Protein AF-A0A5P0JFT8-F1 (afdb_monomer_lite)

Foldseek 3Di:
DVVLVVVLVVVLVVLLVVLLVVLLVVCVVPPLLVLQLVLLVQLLVLLVQLVVCVVVVPSVSVSVSVSSNRRRSVSSNVSSVLVLQLLVDDPVCSVVRSVVVVVVCCCVPVVCLVVVLVVQCVVVVNDCVSNSVVSSVVSVVSSVVSVVDDRPPDD

pLDDT: mean 77.82, std 7.63, range [35.03, 86.5]

Sequence (155 aa):
PRELFLNIGLLVGGLSCLTIPCFAWLADRFGRRRVYITGTLIGTLSAFPFFMALEAQSIFWIVFFSIMLANIAHDMVVCVQQPMFTEMFGASYRYSGAGVGYQVASVVGGGFTPFIAAALITYFAGNWHSVAIYLLAGCLISAMTALLMKDSQRA

InterPro domains:
  IPR011701 Major facilitator superfamily [PF07690] (15-150)
  IPR020846 Major facilitator superfamily domain [PS50850] (1-154)
  IPR036259 MFS transporter superfamily [G3DSA:1.20.1250.20] (6-155)
  IPR036259 MFS transporter superfamily [SSF103473] (6-151)

Structure (mmCIF, N/CA/C/O backbone):
data_AF-A0A5P0JFT8-F1
#
_entry.id   AF-A0A5P0JFT8-F1
#
loop_
_atom_site.group_PDB
_atom_site.id
_atom_site.type_symbol
_atom_site.label_atom_id
_atom_site.label_alt_id
_atom_site.label_comp_id
_atom_site.label_asym_id
_atom_site.label_entity_id
_atom_site.label_seq_id
_atom_site.pdbx_PDB_ins_code
_atom_site.Cartn_x
_atom_site.Cartn_y
_atom_site.Cartn_z
_atom_site.occupancy
_atom_site.B_iso_or_equiv
_atom_site.auth_seq_id
_atom_site.auth_comp_id
_atom_site.auth_asym_id
_atom_site.auth_atom_id
_atom_site.pdbx_PDB_model_num
ATOM 1 N N . PRO A 1 1 ? 17.408 11.349 -15.619 1.00 59.16 1 PRO A N 1
ATOM 2 C CA . PRO A 1 1 ? 16.490 10.347 -15.022 1.00 59.16 1 PRO A CA 1
ATOM 3 C C . PRO A 1 1 ? 16.042 10.682 -13.587 1.00 59.16 1 PRO A C 1
ATOM 5 O O . PRO A 1 1 ? 14.843 10.699 -13.359 1.00 59.16 1 PRO A O 1
ATOM 8 N N . ARG A 1 2 ? 16.950 10.993 -12.643 1.00 59.41 2 ARG A N 1
ATOM 9 C CA . ARG A 1 2 ? 16.594 11.270 -11.230 1.00 59.41 2 ARG A CA 1
ATOM 10 C C . ARG A 1 2 ? 15.668 12.482 -11.043 1.00 59.41 2 ARG A C 1
ATOM 12 O O . ARG A 1 2 ? 14.645 12.340 -10.392 1.00 59.41 2 ARG A O 1
ATOM 19 N N . GLU A 1 3 ? 15.968 13.604 -11.697 1.00 70.56 3 GLU A N 1
ATOM 20 C CA . GLU A 1 3 ? 15.110 14.808 -11.736 1.00 70.56 3 GLU A CA 1
ATOM 21 C C . GLU A 1 3 ? 13.687 14.508 -12.238 1.00 70.56 3 GLU A C 1
ATOM 23 O O . GLU A 1 3 ? 12.705 15.021 -11.715 1.00 70.56 3 GLU A O 1
ATOM 28 N N . LEU A 1 4 ? 13.561 13.620 -13.231 1.00 71.44 4 LEU A N 1
ATOM 29 C CA . LEU A 1 4 ? 12.275 13.249 -13.826 1.00 71.44 4 LEU A CA 1
ATOM 30 C C . LEU A 1 4 ? 11.422 12.462 -12.817 1.00 71.44 4 LEU A C 1
ATOM 32 O O . LEU A 1 4 ? 10.267 12.809 -12.592 1.00 71.44 4 LEU A O 1
ATOM 36 N N . PHE A 1 5 ? 12.007 11.466 -12.143 1.00 70.06 5 PHE A N 1
ATOM 37 C CA . PHE A 1 5 ? 11.326 10.733 -11.069 1.00 70.06 5 PHE A CA 1
ATOM 38 C C . PHE A 1 5 ? 10.959 11.636 -9.887 1.00 70.06 5 PHE A C 1
ATOM 40 O O . PHE A 1 5 ? 9.876 11.486 -9.325 1.00 70.06 5 PHE A O 1
ATOM 47 N N . LEU A 1 6 ? 11.822 12.595 -9.540 1.00 75.62 6 LEU A N 1
ATOM 48 C CA . LEU A 1 6 ? 11.560 13.546 -8.461 1.00 75.62 6 LEU A CA 1
ATOM 49 C C . LEU A 1 6 ? 10.373 14.461 -8.795 1.00 75.62 6 LEU A C 1
ATOM 51 O O . LEU A 1 6 ? 9.467 14.618 -7.981 1.00 75.62 6 LEU A O 1
ATOM 55 N N . ASN A 1 7 ? 10.338 14.998 -10.017 1.00 78.81 7 ASN A N 1
ATOM 56 C CA . ASN A 1 7 ? 9.253 15.855 -10.493 1.00 78.81 7 ASN A CA 1
ATOM 57 C C . ASN A 1 7 ? 7.925 15.098 -10.592 1.00 78.81 7 ASN A C 1
ATOM 59 O O . ASN A 1 7 ? 6.888 15.645 -10.224 1.00 78.81 7 ASN A O 1
ATOM 63 N N . ILE A 1 8 ? 7.947 13.830 -11.027 1.00 73.06 8 ILE A N 1
ATOM 64 C CA . ILE A 1 8 ? 6.758 12.966 -10.991 1.00 73.06 8 ILE A CA 1
ATOM 65 C C . ILE A 1 8 ? 6.276 12.808 -9.547 1.00 73.06 8 ILE A C 1
ATOM 67 O O . ILE A 1 8 ? 5.094 13.002 -9.284 1.00 73.06 8 ILE A O 1
ATOM 71 N N . GLY A 1 9 ? 7.177 12.506 -8.609 1.00 73.94 9 GLY A N 1
ATOM 72 C CA . GLY A 1 9 ? 6.835 12.358 -7.194 1.00 73.94 9 GLY A CA 1
ATOM 73 C C . GLY A 1 9 ? 6.241 13.629 -6.582 1.00 73.94 9 GLY A C 1
ATOM 74 O O . GLY A 1 9 ? 5.259 13.549 -5.851 1.00 73.94 9 GLY A O 1
ATOM 75 N N . LEU A 1 10 ? 6.781 14.803 -6.921 1.00 80.88 10 LEU A N 1
ATOM 76 C CA . LEU A 1 10 ? 6.264 16.096 -6.461 1.00 80.88 10 LEU A CA 1
ATOM 77 C C . LEU A 1 10 ? 4.872 16.403 -7.025 1.00 80.88 10 LEU A C 1
ATOM 79 O O . LEU A 1 10 ? 3.999 16.840 -6.279 1.00 80.88 10 LEU A O 1
ATOM 83 N N . LEU A 1 11 ? 4.645 16.146 -8.317 1.00 79.12 11 LEU A N 1
ATOM 84 C CA . LEU A 1 11 ? 3.329 16.317 -8.941 1.00 79.12 11 LEU A CA 1
ATOM 85 C C . LEU A 1 11 ? 2.294 15.358 -8.350 1.00 79.12 11 LEU A C 1
ATOM 87 O O . LEU A 1 11 ? 1.170 15.766 -8.070 1.00 79.12 11 LEU A O 1
ATOM 91 N N . VAL A 1 12 ? 2.691 14.104 -8.129 1.00 76.81 12 VAL A N 1
ATOM 92 C CA . VAL A 1 12 ? 1.877 13.088 -7.457 1.00 76.81 12 VAL A CA 1
ATOM 93 C C . VAL A 1 12 ? 1.530 13.543 -6.042 1.00 76.81 12 VAL A C 1
ATOM 95 O O . VAL A 1 12 ? 0.358 13.611 -5.710 1.00 76.81 12 VAL A O 1
ATOM 98 N N . GLY A 1 13 ? 2.514 13.941 -5.233 1.00 76.62 13 GLY A N 1
ATOM 99 C CA . GLY A 1 13 ? 2.260 14.416 -3.871 1.00 76.62 13 GLY A CA 1
ATOM 100 C C . GLY A 1 13 ? 1.358 15.653 -3.830 1.00 76.62 13 GLY A C 1
ATOM 101 O O . GLY A 1 13 ? 0.471 15.744 -2.983 1.00 76.62 13 GLY A O 1
ATOM 102 N N . GLY A 1 14 ? 1.538 16.580 -4.776 1.00 82.25 14 GLY A N 1
ATOM 103 C CA . GLY A 1 14 ? 0.681 17.754 -4.927 1.00 82.25 14 GLY A CA 1
ATOM 104 C C . GLY A 1 14 ? -0.765 17.400 -5.280 1.00 82.25 14 GLY A C 1
ATOM 105 O O . GLY A 1 14 ? -1.685 17.974 -4.695 1.00 82.25 14 GLY A O 1
ATOM 106 N N . LEU A 1 15 ? -0.983 16.436 -6.184 1.00 81.12 15 LEU A N 1
ATOM 107 C CA . LEU A 1 15 ? -2.327 15.924 -6.461 1.00 81.12 15 LEU A CA 1
ATOM 108 C C . LEU A 1 15 ? -2.912 15.245 -5.223 1.00 81.12 15 LEU A C 1
ATOM 110 O O . LEU A 1 15 ? -4.047 15.550 -4.869 1.00 81.12 15 LEU A O 1
ATOM 114 N N . SER A 1 16 ? -2.148 14.393 -4.534 1.00 80.12 16 SER A N 1
ATOM 115 C CA . SER A 1 16 ? -2.614 13.667 -3.350 1.00 80.12 16 SER A CA 1
ATOM 116 C C . SER A 1 16 ? -3.181 14.581 -2.264 1.00 80.12 16 SER A C 1
ATOM 118 O O . SER A 1 16 ? -4.188 14.240 -1.645 1.00 80.12 16 SER A O 1
ATOM 120 N N . CYS A 1 17 ? -2.639 15.790 -2.081 1.00 80.25 17 CYS A N 1
ATOM 121 C CA . CYS A 1 17 ? -3.222 16.778 -1.165 1.00 80.25 17 CYS A CA 1
ATOM 122 C C . CYS A 1 17 ? -4.689 17.131 -1.482 1.00 80.25 17 CYS A C 1
ATOM 124 O O . CYS A 1 17 ? -5.448 17.452 -0.568 1.00 80.25 17 CYS A O 1
ATOM 126 N N . LEU A 1 18 ? -5.099 17.062 -2.751 1.00 83.19 18 LEU A N 1
ATOM 127 C CA . LEU A 1 18 ? -6.473 17.295 -3.201 1.00 83.19 18 LEU A CA 1
ATOM 128 C C . LEU A 1 18 ? -7.274 15.991 -3.318 1.00 83.19 18 LEU A C 1
ATOM 130 O O . LEU A 1 18 ? -8.466 15.969 -3.005 1.00 83.19 18 LEU A O 1
ATOM 134 N N . THR A 1 19 ? -6.642 14.897 -3.749 1.00 81.94 19 THR A N 1
ATOM 135 C CA . THR A 1 19 ? -7.340 13.628 -3.983 1.00 81.94 19 THR A CA 1
ATOM 136 C C . THR A 1 19 ? -7.723 12.926 -2.682 1.00 81.94 19 THR A C 1
ATOM 138 O O . THR A 1 19 ? -8.829 12.396 -2.589 1.00 81.94 19 THR A O 1
ATOM 141 N N . ILE A 1 20 ? -6.877 12.984 -1.647 1.00 83.81 20 ILE A N 1
ATOM 142 C CA . ILE A 1 20 ? -7.144 12.387 -0.327 1.00 83.81 20 ILE A CA 1
ATOM 143 C C . ILE A 1 20 ? -8.468 12.888 0.283 1.00 83.81 20 ILE A C 1
ATOM 145 O O . ILE A 1 20 ? -9.309 12.045 0.603 1.00 83.81 20 ILE A O 1
ATOM 149 N N . PRO A 1 21 ? -8.723 14.207 0.437 1.00 83.75 21 PRO A N 1
ATOM 150 C CA . PRO A 1 21 ? -9.993 14.681 0.992 1.00 83.75 21 PRO A CA 1
ATOM 151 C C . PRO A 1 21 ? -11.190 14.377 0.079 1.00 83.75 21 PRO A C 1
ATOM 153 O O . PRO A 1 21 ? -12.279 14.095 0.578 1.00 83.75 21 PRO A O 1
ATOM 156 N N . CYS A 1 22 ? -11.002 14.370 -1.245 1.00 83.69 22 CYS A N 1
ATOM 157 C CA . CYS A 1 22 ? -12.054 13.995 -2.193 1.00 83.69 22 CYS A CA 1
ATOM 158 C C . CYS A 1 22 ? -12.476 12.525 -2.013 1.00 83.69 22 CYS A C 1
ATOM 160 O O . CYS A 1 22 ? -13.665 12.215 -1.900 1.00 83.69 22 CYS A O 1
ATOM 162 N N . PHE A 1 23 ? -11.502 11.616 -1.900 1.00 82.19 23 PHE A N 1
ATOM 163 C CA . PHE A 1 23 ? -11.764 10.205 -1.630 1.00 82.19 23 PHE A CA 1
ATOM 164 C C . PHE A 1 23 ? -12.270 9.957 -0.210 1.00 82.19 23 PHE A C 1
ATOM 166 O O . PHE A 1 23 ? -13.098 9.067 -0.034 1.0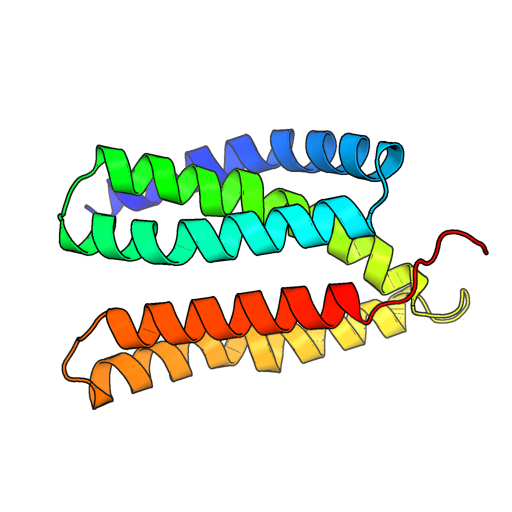0 82.19 23 PHE A O 1
ATOM 173 N N . ALA A 1 24 ? -11.852 10.750 0.779 1.00 81.44 24 ALA A N 1
ATOM 174 C CA . ALA A 1 24 ? -12.410 10.691 2.129 1.00 81.44 24 ALA A CA 1
ATOM 175 C C . ALA A 1 24 ? -13.912 11.017 2.119 1.00 81.44 24 ALA A C 1
ATOM 177 O O . ALA A 1 24 ? -14.715 10.243 2.636 1.00 81.44 24 ALA A O 1
ATOM 178 N N . TRP A 1 25 ? -14.308 12.096 1.434 1.00 83.81 25 TRP A N 1
ATOM 179 C CA . TRP A 1 25 ? -15.718 12.454 1.261 1.00 83.81 25 TRP A CA 1
ATOM 180 C C . TRP A 1 25 ? -16.509 11.360 0.529 1.00 83.81 25 TRP A C 1
ATOM 182 O O . TRP A 1 25 ? -17.630 11.017 0.915 1.00 83.81 25 TRP A O 1
ATOM 192 N N . LEU A 1 26 ? -15.913 10.759 -0.506 1.00 81.56 26 LEU A N 1
ATOM 193 C CA . LEU A 1 26 ? -16.523 9.641 -1.224 1.00 81.56 26 LEU A CA 1
ATOM 194 C C . LEU A 1 26 ? -16.677 8.401 -0.327 1.00 81.56 26 LEU A C 1
ATOM 196 O O . LEU A 1 26 ? -17.711 7.733 -0.377 1.00 81.56 26 LEU A O 1
ATOM 200 N N . ALA A 1 27 ? -15.685 8.107 0.514 1.00 80.25 27 ALA A N 1
ATOM 201 C CA . ALA A 1 27 ? -15.700 6.987 1.449 1.00 80.25 27 ALA A CA 1
ATOM 202 C C . ALA A 1 27 ? -16.736 7.154 2.557 1.00 80.25 27 ALA A C 1
ATOM 204 O O . ALA A 1 27 ? -17.402 6.181 2.915 1.00 80.25 27 ALA A O 1
ATOM 205 N N . ASP A 1 28 ? -16.925 8.376 3.050 1.00 80.38 28 ASP A N 1
ATOM 206 C CA . ASP A 1 28 ? -17.970 8.674 4.025 1.00 80.38 28 ASP A CA 1
ATOM 207 C C . ASP A 1 28 ? -19.376 8.477 3.426 1.00 80.38 28 ASP A C 1
ATOM 209 O O . ASP A 1 28 ? -20.292 8.068 4.137 1.00 80.38 28 ASP A O 1
ATOM 213 N N . ARG A 1 29 ? -19.552 8.671 2.107 1.00 81.06 29 ARG A N 1
ATOM 214 C CA . ARG A 1 29 ? -20.841 8.466 1.421 1.00 81.06 29 ARG A CA 1
ATOM 215 C C . ARG A 1 29 ? -21.100 7.024 0.968 1.00 81.06 29 ARG A C 1
ATOM 217 O O . ARG A 1 29 ? -22.229 6.553 1.067 1.00 81.06 29 ARG A O 1
ATOM 224 N N . PHE A 1 30 ? -20.096 6.336 0.425 1.00 77.25 30 PHE A N 1
ATOM 225 C CA . PHE A 1 30 ? -20.241 4.986 -0.150 1.00 77.25 30 PHE A CA 1
ATOM 226 C C . PHE A 1 30 ? -19.894 3.851 0.822 1.00 77.25 30 PHE A C 1
ATOM 228 O O . PHE A 1 30 ? -20.156 2.681 0.523 1.00 77.25 30 PHE A O 1
ATOM 235 N N . GLY A 1 31 ? -19.328 4.189 1.979 1.00 77.56 31 GLY A N 1
ATOM 236 C CA . GLY A 1 31 ? -18.868 3.244 2.982 1.00 77.56 31 GLY A CA 1
ATOM 237 C C . GLY A 1 31 ? -17.362 3.005 2.889 1.00 77.56 31 GLY A C 1
ATOM 238 O O . GLY A 1 31 ? -16.828 2.579 1.862 1.00 77.56 31 GLY A O 1
ATOM 239 N N . ARG A 1 32 ? -16.696 3.211 4.026 1.00 77.69 32 ARG A N 1
ATOM 240 C CA . ARG A 1 32 ? -15.245 3.087 4.225 1.00 77.69 32 ARG A CA 1
ATOM 241 C C . ARG A 1 32 ? -14.686 1.755 3.715 1.00 77.69 32 ARG A C 1
ATOM 243 O O . ARG A 1 32 ? -13.780 1.733 2.887 1.00 77.69 32 ARG A O 1
ATOM 250 N N . ARG A 1 33 ? -15.302 0.635 4.102 1.00 77.19 33 ARG A N 1
ATOM 251 C CA . ARG A 1 33 ? -14.857 -0.713 3.708 1.00 77.19 33 ARG A CA 1
ATOM 252 C C . ARG A 1 33 ? -14.827 -0.925 2.191 1.00 77.19 33 ARG A C 1
ATOM 254 O O . ARG A 1 33 ? -13.879 -1.510 1.673 1.00 77.19 33 ARG A O 1
ATOM 261 N N . ARG A 1 34 ? -15.844 -0.440 1.466 1.00 79.25 34 ARG A N 1
ATOM 262 C CA . ARG A 1 34 ? -15.913 -0.588 0.001 1.00 79.25 34 ARG A CA 1
ATOM 263 C C . ARG A 1 34 ? -14.789 0.180 -0.677 1.00 79.25 34 ARG A C 1
ATOM 265 O O . ARG A 1 34 ? -14.119 -0.389 -1.530 1.00 79.25 34 ARG A O 1
ATOM 272 N N . VAL A 1 35 ? -14.549 1.422 -0.253 1.00 83.25 35 VAL A N 1
ATOM 273 C CA . VAL A 1 35 ? -13.467 2.250 -0.801 1.00 83.25 35 VAL A CA 1
ATOM 274 C C . VAL A 1 35 ? -12.103 1.601 -0.566 1.00 83.25 35 VAL A C 1
ATOM 276 O O . VAL A 1 35 ? -11.325 1.483 -1.513 1.00 83.25 35 VAL A O 1
ATOM 279 N N . TYR A 1 36 ? -11.859 1.067 0.634 1.00 82.44 36 TYR A N 1
ATOM 280 C CA . TYR A 1 36 ? -10.615 0.359 0.942 1.00 82.44 36 TYR A CA 1
ATOM 281 C C . TYR A 1 36 ? -10.384 -0.854 0.025 1.00 82.44 36 TYR A C 1
ATOM 283 O O . TYR A 1 36 ? -9.305 -0.995 -0.552 1.00 82.44 36 TYR A O 1
ATOM 291 N N . ILE A 1 37 ? -11.403 -1.706 -0.155 1.00 81.06 37 ILE A N 1
ATOM 292 C CA . ILE A 1 37 ? -11.323 -2.895 -1.022 1.00 81.06 37 ILE A CA 1
ATOM 293 C C . ILE A 1 37 ? -11.107 -2.488 -2.485 1.00 81.06 37 ILE A C 1
ATOM 295 O O . ILE A 1 37 ? -10.270 -3.067 -3.173 1.00 81.06 37 ILE A O 1
ATOM 299 N N . THR A 1 38 ? -11.822 -1.470 -2.974 1.00 84.19 38 THR A N 1
ATOM 300 C CA . THR A 1 38 ? -11.635 -0.994 -4.352 1.00 84.19 38 THR A CA 1
ATOM 301 C C . THR A 1 38 ? -10.236 -0.425 -4.576 1.00 84.19 38 THR A C 1
ATOM 303 O O . THR A 1 38 ? -9.618 -0.749 -5.586 1.00 84.19 38 THR A O 1
ATOM 306 N N . GLY A 1 39 ? -9.693 0.342 -3.623 1.00 83.06 39 GLY A N 1
ATOM 307 C CA . GLY A 1 39 ? -8.337 0.884 -3.707 1.00 83.06 39 GLY A CA 1
ATOM 308 C C . GLY A 1 39 ? -7.272 -0.214 -3.713 1.00 83.06 39 GLY A C 1
ATOM 309 O O . GLY A 1 39 ? -6.389 -0.213 -4.569 1.00 83.06 39 GLY A O 1
ATOM 310 N N . THR A 1 40 ? -7.395 -1.213 -2.832 1.00 80.19 40 THR A N 1
ATOM 311 C CA . THR A 1 40 ? -6.472 -2.365 -2.804 1.00 80.19 40 THR A CA 1
ATOM 312 C C . THR A 1 40 ? -6.566 -3.226 -4.064 1.00 80.19 40 THR A C 1
ATOM 314 O O . THR A 1 40 ? -5.532 -3.653 -4.579 1.00 80.19 40 THR A O 1
ATOM 317 N N . LEU A 1 41 ? -7.759 -3.439 -4.624 1.00 84.31 41 LEU A N 1
ATOM 318 C CA . LEU A 1 41 ? -7.929 -4.154 -5.894 1.00 84.31 41 LEU A CA 1
ATOM 319 C C . LEU A 1 41 ? -7.317 -3.393 -7.075 1.00 84.31 41 LEU A C 1
ATOM 321 O O . LEU A 1 41 ? -6.572 -3.985 -7.856 1.00 84.31 41 LEU A O 1
ATOM 325 N N . ILE A 1 42 ? -7.572 -2.085 -7.184 1.00 84.38 42 ILE A N 1
ATOM 326 C CA . ILE A 1 42 ? -6.967 -1.231 -8.218 1.00 84.38 42 ILE A CA 1
ATOM 327 C C . ILE A 1 42 ? -5.442 -1.243 -8.081 1.00 84.38 42 ILE A C 1
ATOM 329 O O . ILE A 1 42 ? -4.742 -1.367 -9.085 1.00 84.38 42 ILE A O 1
ATOM 333 N N . GLY A 1 43 ? -4.926 -1.176 -6.850 1.00 80.50 43 GLY A N 1
ATOM 334 C CA . GLY A 1 43 ? -3.496 -1.273 -6.565 1.00 80.50 43 GLY A CA 1
ATOM 335 C C . GLY A 1 43 ? -2.899 -2.611 -6.995 1.00 80.50 43 GLY A C 1
ATOM 336 O O . GLY A 1 43 ? -1.880 -2.633 -7.678 1.00 80.50 43 GLY A O 1
ATOM 337 N N . THR A 1 44 ? -3.578 -3.719 -6.693 1.00 80.38 44 THR A N 1
ATOM 338 C CA . THR A 1 44 ? -3.163 -5.073 -7.103 1.00 80.38 44 THR A CA 1
ATOM 339 C C . THR A 1 44 ? -3.111 -5.202 -8.627 1.00 80.38 44 THR A C 1
ATOM 341 O O . THR A 1 44 ? -2.131 -5.700 -9.177 1.00 80.38 44 THR A O 1
ATOM 344 N N . LEU A 1 45 ? -4.142 -4.706 -9.319 1.00 82.19 45 LEU A N 1
ATOM 345 C CA . LEU A 1 45 ? -4.225 -4.734 -10.782 1.00 82.19 45 LEU A CA 1
ATOM 346 C C . LEU A 1 45 ? -3.199 -3.809 -11.447 1.00 82.19 45 LEU A C 1
ATOM 348 O O . LEU A 1 45 ? -2.723 -4.123 -12.533 1.00 82.19 45 LEU A O 1
ATOM 352 N N . SER A 1 46 ? -2.850 -2.692 -10.804 1.00 78.12 46 SER A N 1
ATOM 353 C CA . SER A 1 46 ? -1.924 -1.688 -11.347 1.00 78.12 46 SER A CA 1
ATOM 354 C C . SER A 1 46 ? -0.456 -1.958 -10.993 1.00 78.12 46 SER A C 1
ATOM 356 O O . SER A 1 46 ? 0.437 -1.449 -11.668 1.00 78.12 46 SER A O 1
ATOM 358 N N . ALA A 1 47 ? -0.184 -2.784 -9.979 1.00 75.25 47 ALA A N 1
ATOM 359 C CA . ALA A 1 47 ? 1.166 -3.145 -9.550 1.00 75.25 47 ALA A CA 1
ATOM 360 C C . ALA A 1 47 ? 1.958 -3.870 -10.652 1.00 75.25 47 ALA A C 1
ATOM 362 O O . ALA A 1 47 ? 3.083 -3.487 -10.965 1.00 75.25 47 ALA A O 1
ATOM 363 N N . PHE A 1 48 ? 1.369 -4.892 -11.277 1.00 79.19 48 PHE A N 1
ATOM 364 C CA . PHE A 1 48 ? 2.020 -5.653 -12.348 1.00 79.19 48 PHE A CA 1
ATOM 365 C C . PHE A 1 48 ? 2.331 -4.812 -13.606 1.00 79.19 48 PHE A C 1
ATOM 367 O O . PHE A 1 48 ? 3.486 -4.812 -14.042 1.00 79.19 48 PHE A O 1
ATOM 374 N N . PRO A 1 49 ? 1.377 -4.046 -14.180 1.00 79.94 49 PRO A N 1
ATOM 375 C CA . PRO A 1 49 ? 1.655 -3.222 -15.352 1.00 79.94 49 PRO A CA 1
ATOM 376 C C . PRO A 1 49 ? 2.615 -2.063 -15.058 1.00 79.94 49 PRO A C 1
ATOM 378 O O . PRO A 1 49 ? 3.321 -1.636 -15.967 1.00 79.94 49 PRO A O 1
ATOM 381 N N . PHE A 1 50 ? 2.720 -1.594 -13.809 1.00 78.19 50 PHE A N 1
ATOM 382 C CA . PHE A 1 50 ? 3.750 -0.628 -13.424 1.00 78.19 50 PHE A CA 1
ATOM 383 C C . PHE A 1 50 ? 5.168 -1.192 -13.610 1.00 78.19 50 PHE A C 1
ATOM 385 O O . PHE A 1 50 ? 6.004 -0.548 -14.244 1.00 78.19 50 PHE A O 1
ATOM 392 N N . PHE A 1 51 ? 5.439 -2.408 -13.120 1.00 75.94 51 PHE A N 1
ATOM 393 C CA . PHE A 1 51 ? 6.749 -3.044 -13.310 1.00 75.94 51 PHE A CA 1
ATOM 394 C C . PHE A 1 51 ? 7.017 -3.407 -14.777 1.00 75.94 51 PHE A C 1
ATOM 396 O O . PHE A 1 51 ? 8.135 -3.216 -15.252 1.00 75.94 51 PHE A O 1
ATOM 403 N N . MET A 1 52 ? 5.993 -3.833 -15.520 1.00 78.94 52 MET A N 1
ATOM 404 C CA . MET A 1 52 ? 6.110 -4.084 -16.962 1.00 78.94 52 MET A CA 1
ATOM 405 C C . MET A 1 52 ? 6.425 -2.797 -17.747 1.00 78.94 52 MET A C 1
ATOM 407 O O . MET A 1 52 ? 7.254 -2.802 -18.654 1.00 78.94 52 MET A O 1
ATOM 411 N N . ALA A 1 53 ? 5.815 -1.666 -17.377 1.00 77.38 53 ALA A N 1
ATOM 412 C CA . ALA A 1 53 ? 6.127 -0.363 -17.962 1.00 77.38 53 ALA A CA 1
ATOM 413 C C . ALA A 1 53 ? 7.557 0.097 -17.628 1.00 77.38 53 ALA A C 1
ATOM 415 O O . ALA A 1 53 ? 8.204 0.743 -18.458 1.00 77.38 53 ALA A O 1
ATOM 416 N N . LEU A 1 54 ? 8.052 -0.254 -16.435 1.00 74.56 54 LEU A N 1
ATOM 417 C CA . LEU A 1 54 ? 9.424 0.007 -16.004 1.00 74.56 54 LEU A CA 1
ATOM 418 C C . LEU A 1 54 ? 10.436 -0.760 -16.869 1.00 74.56 54 LEU A C 1
ATOM 420 O O . LEU A 1 54 ? 11.420 -0.175 -17.323 1.00 74.56 54 LEU A O 1
ATOM 424 N N . GLU A 1 55 ? 10.176 -2.041 -17.141 1.00 77.69 55 GLU A N 1
ATOM 425 C CA . GLU A 1 55 ? 10.998 -2.864 -18.036 1.00 77.69 55 GLU A CA 1
ATOM 426 C C . GLU A 1 55 ? 10.961 -2.341 -19.479 1.00 77.69 55 GLU A C 1
ATOM 428 O O . GLU A 1 55 ? 12.005 -2.187 -20.108 1.00 77.69 55 GLU A O 1
ATOM 433 N N . ALA A 1 56 ? 9.778 -1.966 -19.977 1.00 78.00 56 ALA A N 1
ATOM 434 C CA . ALA A 1 56 ? 9.598 -1.413 -21.320 1.00 78.00 56 ALA A CA 1
ATOM 435 C C . ALA A 1 56 ? 10.224 -0.014 -21.519 1.00 78.00 56 ALA A C 1
ATOM 437 O O . ALA A 1 56 ? 10.168 0.523 -22.626 1.00 78.00 56 ALA A O 1
ATOM 438 N N . GLN A 1 57 ? 10.783 0.601 -20.464 1.00 74.12 57 GLN A N 1
ATOM 439 C CA . GLN A 1 57 ? 11.402 1.937 -20.472 1.00 74.12 57 GLN A CA 1
ATOM 440 C C . GLN A 1 57 ? 10.493 3.040 -21.054 1.00 74.12 57 GLN A C 1
ATOM 442 O O . GLN A 1 57 ? 10.964 4.071 -21.540 1.00 74.12 57 GLN A O 1
ATOM 447 N N . SER A 1 58 ? 9.171 2.854 -20.994 1.00 76.81 58 SER A N 1
ATOM 448 C CA . SER A 1 58 ? 8.217 3.796 -21.575 1.00 76.81 58 SER A CA 1
ATOM 449 C C . SER A 1 58 ? 7.775 4.832 -20.548 1.00 76.81 58 SER A C 1
ATOM 451 O O . SER A 1 58 ? 6.946 4.563 -19.678 1.00 76.81 58 SER A O 1
ATOM 453 N N . ILE A 1 59 ? 8.310 6.048 -20.672 1.00 74.69 59 ILE A N 1
ATOM 454 C CA . ILE A 1 59 ? 8.073 7.155 -19.731 1.00 74.69 59 ILE A CA 1
ATOM 455 C C . ILE A 1 59 ? 6.574 7.446 -19.560 1.00 74.69 59 ILE A C 1
ATOM 457 O O . ILE A 1 59 ? 6.114 7.647 -18.439 1.00 74.69 59 ILE A O 1
ATOM 461 N N . PHE A 1 60 ? 5.800 7.424 -20.650 1.00 78.81 60 PHE A N 1
ATOM 462 C CA . PHE A 1 60 ? 4.364 7.714 -20.610 1.00 78.81 60 PHE A CA 1
ATOM 463 C C . PHE A 1 60 ? 3.593 6.718 -19.728 1.00 78.81 60 PHE A C 1
ATOM 465 O O . PHE A 1 60 ? 2.842 7.123 -18.840 1.00 78.81 60 PHE A O 1
ATOM 472 N N . TRP A 1 61 ? 3.827 5.418 -19.921 1.00 75.88 61 TRP A N 1
ATOM 473 C CA . TRP A 1 61 ? 3.156 4.367 -19.152 1.00 75.88 61 TRP A CA 1
ATOM 474 C C . TRP A 1 61 ? 3.616 4.327 -17.695 1.00 75.88 61 TRP A C 1
ATOM 476 O O . TRP A 1 61 ? 2.789 4.140 -16.805 1.00 75.88 61 TRP A O 1
ATOM 486 N N . ILE A 1 62 ? 4.905 4.574 -17.434 1.00 77.38 62 ILE A N 1
ATOM 487 C CA . ILE A 1 62 ? 5.437 4.664 -16.067 1.00 77.38 62 ILE A CA 1
ATOM 488 C C . ILE A 1 62 ? 4.718 5.774 -15.298 1.00 77.38 62 ILE A C 1
ATOM 490 O O . ILE A 1 62 ? 4.266 5.539 -14.178 1.00 77.38 62 ILE A O 1
ATOM 494 N N . VAL A 1 63 ? 4.560 6.961 -15.894 1.00 78.31 63 VAL A N 1
ATOM 495 C CA . VAL A 1 63 ? 3.865 8.094 -15.261 1.00 78.31 63 VAL A CA 1
ATOM 496 C C . VAL A 1 63 ? 2.397 7.765 -15.018 1.00 78.31 63 VAL A C 1
ATOM 498 O O . VAL A 1 63 ? 1.907 7.955 -13.907 1.00 78.31 63 VAL A O 1
ATOM 501 N N . PHE A 1 64 ? 1.707 7.229 -16.024 1.00 81.56 64 PHE A N 1
ATOM 502 C CA . PHE A 1 64 ? 0.292 6.886 -15.918 1.00 81.56 64 PHE A CA 1
ATOM 503 C C . PHE A 1 64 ? 0.022 5.877 -14.791 1.00 81.56 64 PHE A C 1
ATOM 505 O O . PHE A 1 64 ? -0.806 6.132 -13.915 1.00 81.56 64 PHE A O 1
ATOM 512 N N . PHE A 1 65 ? 0.769 4.768 -14.748 1.00 80.50 65 PHE A N 1
ATOM 513 C CA . PHE A 1 65 ? 0.609 3.766 -13.693 1.00 80.50 65 PHE A CA 1
ATOM 514 C C . PHE A 1 65 ? 1.104 4.253 -12.329 1.00 80.50 65 PHE A C 1
ATOM 516 O O . PHE A 1 65 ? 0.492 3.907 -11.322 1.00 80.50 65 PHE A O 1
ATOM 523 N N . SER A 1 66 ? 2.135 5.105 -12.274 1.00 77.38 66 SER A N 1
ATOM 524 C CA . SER A 1 66 ? 2.558 5.758 -11.023 1.00 77.38 66 SER A CA 1
ATOM 525 C C . SER A 1 66 ? 1.439 6.605 -10.435 1.00 77.38 66 SER A C 1
ATOM 527 O O . SER A 1 66 ? 1.160 6.516 -9.243 1.00 77.38 66 SER A O 1
ATOM 529 N N . ILE A 1 67 ? 0.768 7.405 -11.270 1.00 80.31 67 ILE A N 1
ATOM 530 C CA . ILE A 1 67 ? -0.355 8.236 -10.837 1.00 80.31 67 ILE A CA 1
ATOM 531 C C . ILE A 1 67 ? -1.507 7.350 -10.367 1.00 80.31 67 ILE A C 1
ATOM 533 O O . ILE A 1 67 ? -2.063 7.611 -9.306 1.00 80.31 67 ILE A O 1
ATOM 537 N N . MET A 1 68 ? -1.831 6.285 -11.101 1.00 80.00 68 MET A N 1
ATOM 538 C CA . MET A 1 68 ? -2.902 5.363 -10.720 1.00 80.00 68 MET A CA 1
ATOM 539 C C . MET A 1 68 ? -2.608 4.656 -9.386 1.00 80.00 68 MET A C 1
ATOM 541 O O . MET A 1 68 ? -3.484 4.525 -8.532 1.00 80.00 68 MET A O 1
ATOM 545 N N . LEU A 1 69 ? -1.363 4.231 -9.167 1.00 79.88 69 LEU A N 1
ATOM 546 C CA . LEU A 1 69 ? -0.962 3.543 -7.944 1.00 79.88 69 LEU A CA 1
ATOM 547 C C . LEU A 1 69 ? -0.902 4.503 -6.745 1.00 79.88 69 LEU A C 1
ATOM 549 O O . LEU A 1 69 ? -1.409 4.178 -5.674 1.00 79.88 69 LEU A O 1
ATOM 553 N N . ALA A 1 70 ? -0.319 5.689 -6.926 1.00 76.44 70 ALA A N 1
ATOM 554 C CA . ALA A 1 70 ? -0.100 6.641 -5.842 1.00 76.44 70 ALA A CA 1
ATOM 555 C C . ALA A 1 70 ? -1.326 7.523 -5.543 1.00 76.44 70 ALA A C 1
ATOM 557 O O . ALA A 1 70 ? -1.724 7.643 -4.394 1.00 76.44 70 ALA A O 1
ATOM 558 N N . ASN A 1 71 ? -1.969 8.103 -6.558 1.00 78.31 71 ASN A N 1
ATOM 559 C CA . ASN A 1 71 ? -3.070 9.055 -6.347 1.00 78.31 71 ASN A CA 1
ATOM 560 C C . ASN A 1 71 ? -4.444 8.402 -6.255 1.00 78.31 71 ASN A C 1
ATOM 562 O O . ASN A 1 71 ? -5.377 9.028 -5.770 1.00 78.31 71 ASN A O 1
ATOM 566 N N . ILE A 1 72 ? -4.613 7.187 -6.782 1.00 79.94 72 ILE A N 1
ATOM 567 C CA . ILE A 1 72 ? -5.907 6.497 -6.739 1.00 79.94 72 ILE A CA 1
ATOM 568 C C . ILE A 1 72 ? -5.839 5.393 -5.696 1.00 79.94 72 ILE A C 1
ATOM 570 O O . ILE A 1 72 ? -6.474 5.501 -4.653 1.00 79.94 72 ILE A O 1
ATOM 574 N N . ALA A 1 73 ? -5.037 4.353 -5.931 1.00 81.25 73 ALA A N 1
ATOM 575 C CA . ALA A 1 73 ? -5.019 3.201 -5.033 1.00 81.25 73 ALA A CA 1
ATOM 576 C C . ALA A 1 73 ? -4.535 3.572 -3.621 1.00 81.25 73 ALA A C 1
ATOM 578 O O . ALA A 1 73 ? -5.223 3.286 -2.641 1.00 81.25 73 ALA A O 1
ATOM 579 N N . HIS A 1 74 ? -3.382 4.236 -3.510 1.00 81.69 74 HIS A N 1
ATOM 580 C CA . HIS A 1 74 ? -2.817 4.603 -2.214 1.00 81.69 74 HIS A CA 1
ATOM 581 C C . HIS A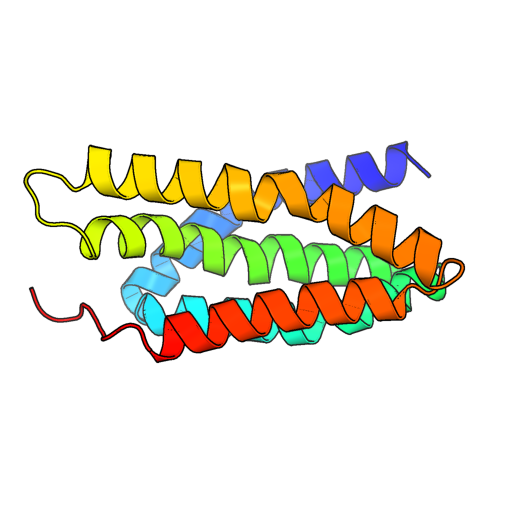 1 74 ? -3.649 5.675 -1.492 1.00 81.69 74 HIS A C 1
ATOM 583 O O . HIS A 1 74 ? -3.948 5.494 -0.313 1.00 81.69 74 HIS A O 1
ATOM 589 N N . ASP A 1 75 ? -4.106 6.728 -2.175 1.00 82.50 75 ASP A N 1
ATOM 590 C CA . ASP A 1 75 ? -4.913 7.776 -1.529 1.00 82.50 75 ASP A CA 1
ATOM 591 C C . ASP A 1 75 ? -6.280 7.272 -1.038 1.00 82.50 75 ASP A C 1
ATOM 593 O O . ASP A 1 75 ? -6.719 7.646 0.051 1.00 82.50 75 ASP A O 1
ATOM 597 N N . MET A 1 76 ? -6.937 6.375 -1.786 1.00 80.81 76 MET A N 1
ATOM 598 C CA . MET A 1 76 ? -8.182 5.728 -1.344 1.00 80.81 76 MET A CA 1
ATOM 599 C C . MET A 1 76 ? -7.973 4.851 -0.106 1.00 80.81 76 MET A C 1
ATOM 601 O O . MET A 1 76 ? -8.843 4.766 0.760 1.00 80.81 76 MET A O 1
ATOM 605 N N . VAL A 1 77 ? -6.827 4.174 -0.019 1.00 82.44 77 VAL A N 1
ATOM 606 C CA . VAL A 1 77 ? -6.490 3.320 1.123 1.00 82.44 77 VAL A CA 1
ATOM 607 C C . VAL A 1 77 ? -6.129 4.177 2.333 1.00 82.44 77 VAL A C 1
ATOM 609 O O . VAL A 1 77 ? -6.692 3.975 3.407 1.00 82.44 77 VAL A O 1
ATOM 612 N N . VAL A 1 78 ? -5.245 5.167 2.175 1.00 83.75 78 VAL A N 1
ATOM 613 C CA . VAL A 1 78 ? -4.726 5.970 3.292 1.00 83.75 78 VAL A CA 1
ATOM 614 C C . VAL A 1 78 ? -5.820 6.798 3.966 1.00 83.75 78 VAL A C 1
ATOM 616 O O . VAL A 1 78 ? -5.838 6.886 5.196 1.00 83.75 78 VAL A O 1
ATOM 619 N N . CYS A 1 79 ? -6.764 7.344 3.188 1.00 81.50 79 CYS A N 1
ATOM 620 C CA . CYS A 1 79 ? -7.825 8.201 3.716 1.00 81.50 79 CYS A CA 1
ATOM 621 C C . CYS A 1 79 ? -8.812 7.428 4.602 1.00 81.50 79 CYS A C 1
ATOM 623 O O . CYS A 1 79 ? -9.326 7.965 5.582 1.00 81.50 79 CYS A O 1
ATOM 625 N N . VAL A 1 80 ? -9.031 6.146 4.304 1.00 81.94 80 VAL A N 1
ATOM 626 C CA . VAL A 1 80 ? -9.937 5.277 5.060 1.00 81.94 80 VAL A CA 1
ATOM 627 C C . VAL A 1 80 ? -9.222 4.521 6.184 1.00 81.94 80 VAL A C 1
ATOM 629 O O . VAL A 1 80 ? -9.8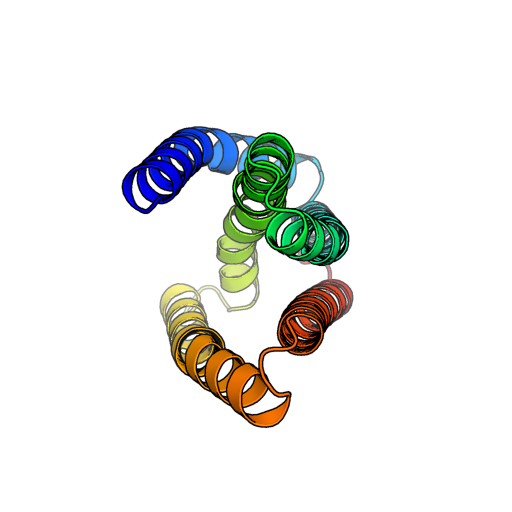21 4.203 7.215 1.00 81.94 80 VAL A O 1
ATOM 632 N N . GLN A 1 81 ? -7.933 4.242 6.014 1.00 79.75 81 GLN A N 1
ATOM 633 C CA . GLN A 1 81 ? -7.165 3.417 6.938 1.00 79.75 81 GLN A CA 1
ATOM 634 C C . GLN A 1 81 ? -7.107 4.026 8.347 1.00 79.75 81 GLN A C 1
ATOM 636 O O . GLN A 1 81 ? -7.327 3.323 9.332 1.00 79.75 81 GLN A O 1
ATOM 641 N N . GLN A 1 82 ? -6.881 5.337 8.453 1.00 78.69 82 GLN A N 1
ATOM 642 C CA . GLN A 1 82 ? -6.820 6.050 9.735 1.00 78.69 82 GLN A CA 1
ATOM 643 C C . GLN A 1 82 ? -8.141 5.973 10.528 1.00 78.69 82 GLN A C 1
ATOM 645 O O . GLN A 1 82 ? -8.105 5.530 11.681 1.00 78.69 82 GLN A O 1
ATOM 650 N N . PRO A 1 83 ? -9.314 6.318 9.957 1.00 78.25 83 PRO A N 1
ATOM 651 C CA . PRO A 1 83 ? -10.576 6.179 10.675 1.00 78.25 83 PRO A CA 1
ATOM 652 C C . PRO A 1 83 ? -10.903 4.721 11.025 1.00 78.25 83 PRO A C 1
ATOM 654 O O . PRO A 1 83 ? -11.261 4.466 12.176 1.00 78.25 83 PRO A O 1
ATOM 657 N N . MET A 1 84 ? -10.690 3.763 10.110 1.00 76.62 84 MET A N 1
ATOM 658 C CA . MET A 1 84 ? -10.922 2.333 10.382 1.00 76.62 84 MET A CA 1
ATOM 659 C C . MET A 1 84 ? -10.081 1.819 11.556 1.00 76.62 84 MET A C 1
ATOM 661 O O . MET A 1 84 ? -10.601 1.102 12.408 1.00 76.62 84 MET A O 1
ATOM 665 N N . PHE A 1 85 ? -8.806 2.214 11.656 1.00 74.69 85 PHE A N 1
ATOM 666 C CA . PHE A 1 85 ? -7.972 1.838 12.799 1.00 74.69 85 PHE A CA 1
ATOM 667 C C . PHE A 1 85 ? -8.516 2.383 14.113 1.00 74.69 85 PHE A C 1
ATOM 669 O O . PHE A 1 85 ? -8.601 1.642 15.087 1.00 74.69 85 PHE A O 1
ATOM 676 N N . THR A 1 86 ? -8.926 3.650 14.154 1.00 75.88 86 THR A N 1
ATOM 677 C CA . THR A 1 86 ? -9.456 4.225 15.397 1.00 75.88 86 THR A CA 1
ATOM 678 C C . THR A 1 86 ? -10.797 3.624 15.814 1.00 75.88 86 THR A C 1
ATOM 680 O O . THR A 1 86 ? -11.096 3.649 17.000 1.00 75.88 86 THR A O 1
ATOM 683 N N . GLU A 1 87 ? -11.609 3.117 14.886 1.00 77.25 87 GLU A N 1
ATOM 684 C CA . GLU A 1 87 ? -12.891 2.461 15.189 1.00 77.25 87 GLU A CA 1
ATOM 685 C C . GLU A 1 87 ? -12.718 1.059 15.779 1.00 77.25 87 GLU A C 1
ATOM 687 O O . GLU A 1 87 ? -13.571 0.607 16.538 1.00 77.25 87 GLU A O 1
ATOM 692 N N . MET A 1 88 ? -11.603 0.384 15.484 1.00 73.69 88 MET A N 1
ATOM 693 C CA . MET A 1 88 ? -11.299 -0.932 16.057 1.00 73.69 88 MET A CA 1
ATOM 694 C C . MET A 1 88 ? -10.939 -0.886 17.550 1.00 73.69 88 MET A C 1
ATOM 696 O O . MET A 1 88 ? -10.967 -1.921 18.214 1.00 73.69 88 MET A O 1
ATOM 700 N N . PHE A 1 89 ? -10.600 0.287 18.091 1.00 74.62 89 PHE A N 1
ATOM 701 C CA . PHE A 1 89 ? -10.226 0.463 19.495 1.00 74.62 89 PHE A CA 1
ATOM 702 C C . PHE A 1 89 ? -11.328 1.204 20.271 1.00 74.62 89 PHE A C 1
ATOM 704 O O . PHE A 1 89 ? -11.956 2.131 19.765 1.00 74.62 89 PHE A O 1
ATOM 711 N N . GLY A 1 90 ? -11.561 0.819 21.530 1.00 70.88 90 GLY A N 1
ATOM 712 C CA . GLY A 1 90 ? -12.551 1.479 22.392 1.00 70.88 90 GLY A CA 1
ATOM 713 C C . GLY A 1 90 ? -12.191 2.940 22.691 1.00 70.88 90 GLY A C 1
ATOM 714 O O . GLY A 1 90 ? -11.010 3.282 22.755 1.00 70.88 90 GLY A O 1
ATOM 715 N N . ALA A 1 91 ? -13.202 3.795 22.909 1.00 74.19 91 ALA A N 1
ATOM 716 C CA . ALA A 1 91 ? -13.074 5.254 23.068 1.00 74.19 91 ALA A CA 1
ATOM 717 C C . ALA A 1 91 ? -11.925 5.707 23.991 1.00 74.19 91 ALA A C 1
ATOM 719 O O . ALA A 1 91 ? -11.217 6.656 23.666 1.00 74.19 91 ALA A O 1
ATOM 720 N N . SER A 1 92 ? -11.691 4.987 25.089 1.00 73.75 92 SER A N 1
ATOM 721 C CA . SER A 1 92 ? -10.667 5.293 26.095 1.00 73.75 92 SER A CA 1
ATOM 722 C C . SER A 1 92 ? -9.220 5.094 25.621 1.00 73.75 92 SER A C 1
ATOM 724 O O . SER A 1 92 ? -8.313 5.685 26.194 1.00 73.75 92 SER A O 1
ATOM 726 N N . TYR A 1 93 ? -8.987 4.284 24.581 1.00 75.56 93 TYR A N 1
ATOM 727 C CA . TYR A 1 93 ? -7.645 3.927 24.101 1.00 75.56 93 TYR A CA 1
ATOM 728 C C . TYR A 1 93 ? -7.472 4.089 22.584 1.00 75.56 93 TYR A C 1
ATOM 730 O O . TYR A 1 93 ? -6.481 3.610 22.038 1.00 75.56 93 TYR A O 1
ATOM 738 N N . ARG A 1 94 ? -8.390 4.781 21.886 1.00 79.00 94 ARG A N 1
ATOM 739 C CA . ARG A 1 94 ? -8.341 4.951 20.416 1.00 79.00 94 ARG A CA 1
ATOM 740 C C . ARG A 1 94 ? -7.006 5.491 19.927 1.00 79.00 94 ARG A C 1
ATOM 742 O O . ARG A 1 94 ? -6.432 4.939 18.997 1.00 79.00 94 ARG A O 1
ATOM 749 N N . TYR A 1 95 ? -6.513 6.551 20.566 1.00 77.25 95 TYR A N 1
ATOM 750 C CA . TYR A 1 95 ? -5.300 7.235 20.127 1.00 77.25 95 TYR A CA 1
ATOM 751 C C . TYR A 1 95 ? -4.043 6.393 20.379 1.00 77.25 95 TYR A C 1
ATOM 753 O O . TYR A 1 95 ? -3.268 6.147 19.457 1.00 77.25 95 TYR A O 1
ATOM 761 N N . SER A 1 96 ? -3.874 5.880 21.601 1.00 83.06 96 SER A N 1
ATOM 762 C CA . SER A 1 96 ? -2.711 5.059 21.954 1.00 83.06 96 SER A CA 1
ATOM 763 C C . SER A 1 96 ? -2.722 3.701 21.248 1.00 83.06 96 SER A C 1
ATOM 765 O O . SER A 1 96 ? -1.687 3.272 20.753 1.00 83.06 96 SER A O 1
ATOM 767 N N . GLY A 1 97 ? -3.879 3.040 21.142 1.00 79.06 97 GLY A N 1
ATOM 768 C CA . GLY A 1 97 ? -4.020 1.747 20.465 1.00 79.06 97 GLY A CA 1
ATOM 769 C C . GLY A 1 97 ? -3.770 1.839 18.961 1.00 79.06 97 GLY A C 1
ATOM 770 O O . GLY A 1 97 ? -2.956 1.083 18.429 1.00 79.06 97 GLY A O 1
ATOM 771 N N . ALA A 1 98 ? -4.389 2.813 18.282 1.00 80.19 98 ALA A N 1
ATOM 772 C CA . ALA A 1 98 ? -4.162 3.028 16.853 1.00 80.19 98 ALA A CA 1
ATOM 773 C C . ALA A 1 98 ? -2.722 3.478 16.567 1.00 80.19 98 ALA A C 1
ATOM 775 O O . ALA A 1 98 ? -2.105 2.984 15.626 1.00 80.19 98 ALA A O 1
ATOM 776 N N . GLY A 1 99 ? -2.164 4.365 17.397 1.00 81.81 99 GLY A N 1
ATOM 777 C CA . GLY A 1 99 ? -0.790 4.842 17.251 1.00 81.81 99 GLY A CA 1
ATOM 778 C C . GLY A 1 99 ? 0.248 3.734 17.432 1.00 81.81 99 GLY A C 1
ATOM 779 O O . GLY A 1 99 ? 1.136 3.587 16.594 1.00 81.81 99 GLY A O 1
ATOM 780 N N . VAL A 1 100 ? 0.119 2.915 18.481 1.00 85.00 100 VAL A N 1
ATOM 781 C CA . VAL A 1 100 ? 1.019 1.773 18.720 1.00 85.00 100 VAL A CA 1
ATOM 782 C C . VAL A 1 100 ? 0.871 0.730 17.613 1.00 85.00 100 VAL A C 1
ATOM 784 O O . VAL A 1 100 ? 1.879 0.280 17.076 1.00 85.00 100 VAL A O 1
ATOM 787 N N . GLY A 1 101 ? -0.360 0.396 17.207 1.00 82.69 101 GLY A N 1
ATOM 788 C CA . GLY A 1 101 ? -0.604 -0.531 16.100 1.00 82.69 101 GLY A CA 1
ATOM 789 C C . GLY A 1 101 ? 0.025 -0.056 14.788 1.00 82.69 101 GLY A C 1
ATOM 790 O O . GLY A 1 101 ? 0.696 -0.834 14.111 1.00 82.69 101 GLY A O 1
ATOM 791 N N . TYR A 1 102 ? -0.115 1.232 14.467 1.00 82.50 102 TYR A N 1
ATOM 792 C CA . TYR A 1 102 ? 0.475 1.831 13.271 1.00 82.50 102 TYR A CA 1
ATOM 793 C C . TYR A 1 102 ? 2.005 1.833 13.312 1.00 82.50 102 TYR A C 1
ATOM 795 O O . TYR A 1 102 ? 2.644 1.459 12.334 1.00 82.50 102 TYR A O 1
ATOM 803 N N . GLN A 1 103 ? 2.605 2.212 14.442 1.00 86.50 103 GLN A N 1
ATOM 804 C CA . GLN A 1 103 ? 4.060 2.213 14.614 1.00 86.50 103 GLN A CA 1
ATOM 805 C C . GLN A 1 103 ? 4.635 0.799 14.478 1.00 86.50 103 GLN A C 1
ATOM 807 O O . GLN A 1 103 ? 5.586 0.592 13.729 1.00 86.50 103 GLN A O 1
ATOM 812 N N . VAL A 1 104 ? 4.028 -0.192 15.137 1.00 86.25 104 VAL A N 1
ATOM 813 C CA . VAL A 1 104 ? 4.468 -1.591 15.048 1.00 86.25 104 VAL A CA 1
ATOM 814 C C . VAL A 1 104 ? 4.324 -2.114 13.617 1.00 86.25 104 VAL A C 1
ATOM 816 O O . VAL A 1 104 ? 5.268 -2.693 13.080 1.00 86.25 104 VAL A O 1
ATOM 819 N N . ALA A 1 105 ? 3.189 -1.852 12.961 1.00 83.25 105 ALA A N 1
ATOM 820 C CA . ALA A 1 105 ? 2.980 -2.223 11.564 1.00 83.25 105 ALA A CA 1
ATOM 821 C C . ALA A 1 105 ? 3.961 -1.511 10.614 1.00 83.25 105 ALA A C 1
ATOM 823 O O . ALA A 1 105 ? 4.437 -2.118 9.661 1.00 83.25 105 ALA A O 1
ATOM 824 N N . SER A 1 106 ? 4.308 -0.251 10.882 1.00 83.69 106 SER A N 1
ATOM 825 C CA . SER A 1 106 ? 5.282 0.519 10.102 1.00 83.69 106 SER A CA 1
ATOM 826 C C . SER A 1 106 ? 6.698 -0.037 10.249 1.00 83.69 106 SER A C 1
ATOM 828 O O . SER A 1 106 ? 7.394 -0.227 9.254 1.00 83.69 106 SER A O 1
ATOM 830 N N . VAL A 1 107 ? 7.119 -0.374 11.470 1.00 85.19 107 VAL A N 1
ATOM 831 C CA . VAL A 1 107 ? 8.446 -0.954 11.723 1.00 85.19 107 VAL A CA 1
ATOM 832 C C . VAL A 1 107 ? 8.570 -2.328 11.065 1.00 85.19 107 VAL A C 1
ATOM 834 O O . VAL A 1 107 ? 9.556 -2.585 10.379 1.00 85.19 107 VAL A O 1
ATOM 837 N N . VAL A 1 108 ? 7.565 -3.194 11.228 1.00 84.06 108 VAL A N 1
ATOM 838 C CA . VAL A 1 108 ? 7.598 -4.575 10.719 1.00 84.06 108 VAL A CA 1
ATOM 839 C C . VAL A 1 108 ? 7.314 -4.641 9.215 1.00 84.06 108 VAL A C 1
ATOM 841 O O . VAL A 1 108 ? 8.025 -5.312 8.475 1.00 84.06 108 VAL A O 1
ATOM 844 N N . GLY A 1 109 ? 6.281 -3.950 8.740 1.00 77.06 109 GLY A N 1
ATOM 845 C CA . GLY A 1 109 ? 5.887 -3.959 7.333 1.00 77.06 109 GLY A CA 1
ATOM 846 C C . GLY A 1 109 ? 6.700 -2.974 6.499 1.00 77.06 109 GLY A C 1
ATOM 847 O O . GLY A 1 109 ? 7.345 -3.358 5.526 1.00 77.06 109 GLY A O 1
ATOM 848 N N . GLY A 1 110 ? 6.702 -1.699 6.884 1.00 78.94 110 GLY A N 1
ATOM 849 C CA . GLY A 1 110 ? 7.377 -0.635 6.134 1.00 78.94 110 GLY A CA 1
ATOM 850 C C . GLY A 1 110 ? 8.902 -0.744 6.175 1.00 78.94 110 GLY A C 1
ATOM 851 O O . GLY A 1 110 ? 9.552 -0.683 5.133 1.00 78.94 110 GLY A O 1
ATOM 852 N N . GLY A 1 111 ? 9.473 -0.959 7.363 1.00 81.44 111 GLY A N 1
ATOM 853 C CA . GLY A 1 111 ? 10.923 -0.981 7.572 1.00 81.44 111 GLY A CA 1
ATOM 854 C C . GLY A 1 111 ? 11.639 -2.148 6.889 1.00 81.44 111 GLY A C 1
ATOM 855 O O . GLY A 1 111 ? 12.703 -1.959 6.301 1.00 81.44 111 GLY A O 1
ATOM 856 N N . PHE A 1 112 ? 11.052 -3.347 6.913 1.00 84.12 112 PHE A N 1
ATOM 857 C CA . PHE A 1 112 ?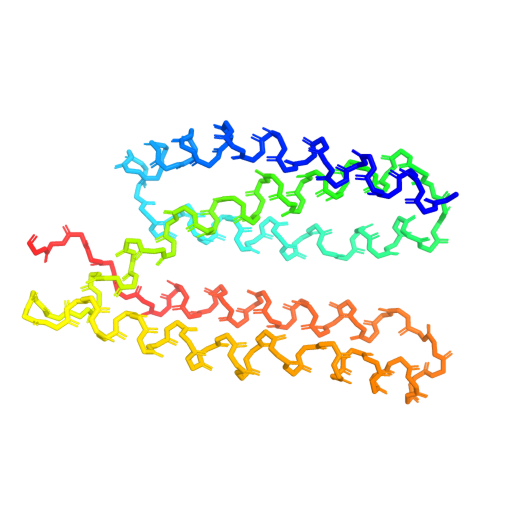 11.672 -4.539 6.320 1.00 84.12 112 PHE A CA 1
ATOM 858 C C . PHE A 1 112 ? 11.408 -4.689 4.819 1.00 84.12 112 PHE A C 1
ATOM 860 O O . PHE A 1 112 ? 12.163 -5.382 4.141 1.00 84.12 112 PHE A O 1
ATOM 867 N N . THR A 1 113 ? 10.395 -4.014 4.269 1.00 82.06 113 THR A N 1
ATOM 868 C CA . THR A 1 113 ? 10.067 -4.072 2.835 1.00 82.06 113 THR A CA 1
ATOM 869 C C . THR A 1 113 ? 11.262 -3.810 1.903 1.00 82.06 113 THR A C 1
ATOM 871 O O . THR A 1 113 ? 11.493 -4.645 1.027 1.00 82.06 113 THR A O 1
ATOM 874 N N . PRO A 1 114 ? 12.067 -2.737 2.053 1.00 81.50 114 PRO A N 1
ATOM 875 C CA . PRO A 1 114 ? 13.219 -2.512 1.177 1.00 81.50 114 PRO A CA 1
ATOM 876 C C . PRO A 1 114 ? 14.319 -3.571 1.340 1.00 81.50 114 PRO A C 1
ATOM 878 O O . PRO A 1 114 ? 14.956 -3.927 0.352 1.00 81.50 114 PRO A O 1
ATOM 881 N N . PHE A 1 115 ? 14.519 -4.117 2.546 1.00 84.56 115 PHE A N 1
ATOM 882 C CA . PHE A 1 115 ? 15.474 -5.208 2.777 1.00 84.56 115 PHE A CA 1
ATOM 883 C C . PHE A 1 115 ? 15.033 -6.500 2.092 1.00 84.56 115 PHE A C 1
ATOM 885 O O . PHE A 1 115 ? 15.840 -7.149 1.432 1.00 84.56 115 PHE A O 1
ATOM 892 N N . ILE A 1 116 ? 13.749 -6.848 2.206 1.00 84.50 116 ILE A N 1
ATOM 893 C CA . ILE A 1 116 ? 13.169 -8.020 1.544 1.00 84.50 116 ILE A CA 1
ATOM 894 C C . ILE A 1 116 ? 13.230 -7.843 0.024 1.00 84.50 116 ILE A C 1
ATOM 896 O O . ILE A 1 116 ? 13.666 -8.752 -0.676 1.00 84.50 116 ILE A O 1
ATOM 900 N N . ALA A 1 117 ? 12.867 -6.663 -0.490 1.00 80.31 117 ALA A N 1
ATOM 901 C CA . ALA A 1 117 ? 12.939 -6.359 -1.916 1.00 80.31 117 ALA A CA 1
ATOM 902 C C . ALA A 1 117 ? 14.377 -6.451 -2.451 1.00 80.31 117 ALA A C 1
ATOM 904 O O . ALA A 1 117 ? 14.607 -7.092 -3.473 1.00 80.31 117 ALA A O 1
ATOM 905 N N . ALA A 1 118 ? 15.352 -5.869 -1.744 1.00 82.00 118 ALA A N 1
ATOM 906 C CA . ALA A 1 118 ? 16.761 -5.960 -2.117 1.00 82.00 118 ALA A CA 1
ATOM 907 C C . ALA A 1 118 ? 17.254 -7.415 -2.104 1.00 82.00 118 ALA A C 1
ATOM 909 O O . ALA A 1 118 ? 17.867 -7.855 -3.074 1.00 82.00 118 ALA A O 1
ATOM 910 N N . ALA A 1 119 ? 16.925 -8.181 -1.058 1.00 83.25 119 ALA A N 1
ATOM 911 C CA . ALA A 1 119 ? 17.282 -9.593 -0.963 1.00 83.25 119 ALA A CA 1
ATOM 912 C C . ALA A 1 119 ? 16.682 -10.417 -2.115 1.00 83.25 119 ALA A C 1
ATOM 914 O O . ALA A 1 119 ? 17.396 -11.204 -2.732 1.00 83.25 119 ALA A O 1
ATOM 915 N N . LEU A 1 120 ? 15.405 -10.207 -2.455 1.00 79.88 120 LEU A N 1
ATOM 916 C CA . LEU A 1 120 ? 14.747 -10.884 -3.579 1.00 79.88 120 LEU A CA 1
ATOM 917 C C . LEU A 1 120 ? 15.445 -10.588 -4.912 1.00 79.88 120 LEU A C 1
ATOM 919 O O . LEU A 1 120 ? 15.711 -11.511 -5.679 1.00 79.88 120 LEU A O 1
ATOM 923 N N . ILE A 1 121 ? 15.793 -9.324 -5.164 1.00 80.38 121 ILE A N 1
ATOM 924 C CA . ILE A 1 121 ? 16.519 -8.921 -6.376 1.00 80.38 121 ILE A CA 1
ATOM 925 C C . ILE A 1 121 ? 17.893 -9.606 -6.435 1.00 80.38 121 ILE A C 1
ATOM 927 O O . ILE A 1 121 ? 18.280 -10.096 -7.496 1.00 80.38 121 ILE A O 1
ATOM 931 N N . THR A 1 122 ? 18.619 -9.677 -5.313 1.00 77.88 122 THR A N 1
ATOM 932 C CA . THR A 1 122 ? 19.930 -10.344 -5.243 1.00 77.88 122 THR A CA 1
ATOM 933 C C . THR A 1 122 ? 19.826 -11.856 -5.469 1.00 77.88 122 THR A C 1
ATOM 935 O O . THR A 1 122 ? 20.652 -12.412 -6.189 1.00 77.88 122 THR A O 1
ATOM 938 N N . TYR A 1 123 ? 18.809 -12.522 -4.912 1.00 76.94 123 TYR A N 1
ATOM 939 C CA . TYR A 1 123 ? 18.616 -13.972 -5.054 1.00 76.94 123 TYR A CA 1
ATOM 940 C C . TYR A 1 123 ? 18.124 -14.395 -6.446 1.00 76.94 123 TYR A C 1
ATOM 942 O O . TYR A 1 123 ? 18.526 -15.446 -6.939 1.00 76.94 123 TYR A O 1
ATOM 950 N N . PHE A 1 124 ? 17.284 -13.588 -7.099 1.00 75.75 124 PHE A N 1
ATOM 951 C CA . PHE A 1 124 ? 16.706 -13.894 -8.415 1.00 75.75 124 PHE A CA 1
ATOM 952 C C . PHE A 1 124 ? 17.420 -13.188 -9.580 1.00 75.75 124 PHE A C 1
ATOM 954 O O . PHE A 1 124 ? 16.812 -12.942 -10.622 1.00 75.75 124 PHE A O 1
ATOM 961 N N . ALA A 1 125 ? 18.707 -12.857 -9.416 1.00 64.69 125 ALA A N 1
ATOM 962 C CA . ALA A 1 125 ? 19.565 -12.298 -10.467 1.00 64.69 125 ALA A CA 1
ATOM 963 C C . ALA A 1 125 ? 18.996 -11.039 -11.160 1.00 64.69 125 ALA A C 1
ATOM 965 O O . ALA A 1 125 ? 19.156 -10.853 -12.364 1.00 64.69 125 ALA A O 1
ATOM 966 N N . GLY A 1 126 ? 18.322 -10.163 -10.409 1.00 64.50 126 GLY A N 1
ATOM 967 C CA . GLY A 1 126 ? 17.759 -8.923 -10.948 1.00 64.50 126 GLY A CA 1
ATOM 968 C C . GLY A 1 126 ? 16.357 -9.045 -11.553 1.00 64.50 126 GLY A C 1
ATOM 969 O O . GLY A 1 126 ? 15.857 -8.068 -12.105 1.00 64.50 126 GLY A O 1
ATOM 970 N N . ASN A 1 127 ? 15.700 -10.206 -11.452 1.00 73.75 127 ASN A N 1
ATOM 971 C CA . ASN A 1 127 ? 14.375 -10.399 -12.034 1.00 73.75 127 ASN A CA 1
ATOM 972 C C . ASN A 1 127 ? 13.274 -9.648 -11.251 1.00 73.75 127 ASN A C 1
ATOM 974 O O . ASN A 1 127 ? 12.941 -9.990 -10.109 1.00 73.75 127 ASN A O 1
ATOM 978 N N . TRP A 1 128 ? 12.675 -8.647 -11.901 1.00 73.12 128 TRP A N 1
ATOM 979 C CA . TRP A 1 128 ? 11.646 -7.754 -11.358 1.00 73.12 128 TRP A CA 1
ATOM 980 C C . TRP A 1 128 ? 10.333 -8.465 -11.005 1.00 73.12 128 TRP A C 1
ATOM 982 O O . TRP A 1 128 ? 9.576 -7.974 -10.164 1.00 73.12 128 TRP A O 1
ATOM 992 N N . HIS A 1 129 ? 10.074 -9.643 -11.584 1.00 76.75 129 HIS A N 1
ATOM 993 C CA . HIS A 1 129 ? 8.879 -10.432 -11.283 1.00 76.75 129 HIS A CA 1
ATOM 994 C C . HIS A 1 129 ? 8.789 -10.810 -9.799 1.00 76.75 129 HIS A C 1
ATOM 996 O O . HIS A 1 129 ? 7.696 -10.830 -9.237 1.00 76.75 129 HIS A O 1
ATOM 1002 N N . SER A 1 130 ? 9.924 -11.059 -9.140 1.00 76.06 130 SER A N 1
ATOM 1003 C CA . SER A 1 130 ? 9.957 -11.433 -7.721 1.00 76.06 130 SER A CA 1
ATOM 1004 C C . SER A 1 130 ? 9.443 -10.300 -6.817 1.00 76.06 130 SER A C 1
ATOM 1006 O O . SER A 1 130 ? 8.627 -10.529 -5.923 1.00 76.06 130 SER A O 1
ATOM 1008 N N . VAL A 1 131 ? 9.837 -9.058 -7.109 1.00 78.44 131 VAL A N 1
ATOM 1009 C CA . VAL A 1 131 ? 9.387 -7.853 -6.395 1.00 78.44 131 VAL A CA 1
ATOM 1010 C C . VAL A 1 131 ? 7.910 -7.570 -6.668 1.00 78.44 131 VAL A C 1
ATOM 1012 O O . VAL A 1 131 ? 7.165 -7.240 -5.745 1.00 78.44 131 VAL A O 1
ATOM 1015 N N . ALA A 1 132 ? 7.465 -7.749 -7.915 1.00 77.25 132 ALA A N 1
ATOM 1016 C CA . ALA A 1 132 ? 6.060 -7.592 -8.279 1.00 77.25 132 ALA A CA 1
ATOM 1017 C C . ALA A 1 132 ? 5.164 -8.609 -7.548 1.00 77.25 132 ALA A C 1
ATOM 1019 O O . ALA A 1 132 ? 4.111 -8.232 -7.040 1.00 77.25 132 ALA A O 1
ATOM 1020 N N . ILE A 1 133 ? 5.596 -9.872 -7.433 1.00 81.12 133 ILE A N 1
ATOM 1021 C CA . ILE A 1 133 ? 4.880 -10.914 -6.678 1.00 81.12 133 ILE A CA 1
ATOM 1022 C C . ILE A 1 133 ? 4.831 -10.571 -5.186 1.00 81.12 133 ILE A C 1
ATOM 1024 O O . ILE A 1 133 ? 3.778 -10.724 -4.573 1.00 81.12 133 ILE A O 1
ATOM 1028 N N . TYR A 1 134 ? 5.926 -10.071 -4.604 1.00 81.88 134 TYR A N 1
ATOM 1029 C CA . TYR A 1 134 ? 5.941 -9.618 -3.209 1.00 81.88 134 TYR A CA 1
ATOM 1030 C C . TYR A 1 134 ? 4.932 -8.484 -2.966 1.00 81.88 134 TYR A C 1
ATOM 1032 O O . TYR A 1 134 ? 4.142 -8.549 -2.023 1.00 81.88 134 TYR A O 1
ATOM 1040 N N . LEU A 1 135 ? 4.901 -7.480 -3.850 1.00 80.06 135 LEU A N 1
ATOM 1041 C CA . LEU A 1 135 ? 3.937 -6.381 -3.771 1.00 80.06 135 LEU A CA 1
ATOM 1042 C C . LEU A 1 135 ? 2.494 -6.885 -3.923 1.00 80.06 135 LEU A C 1
ATOM 1044 O O . LEU A 1 135 ? 1.618 -6.503 -3.149 1.00 80.06 135 LEU A O 1
ATOM 1048 N N . LEU A 1 136 ? 2.256 -7.780 -4.882 1.00 81.06 136 LEU A N 1
ATOM 1049 C CA . LEU A 1 136 ? 0.946 -8.374 -5.143 1.00 81.06 136 LEU A CA 1
ATOM 1050 C C . LEU A 1 136 ? 0.460 -9.218 -3.958 1.00 81.06 136 LEU A C 1
ATOM 1052 O O . LEU A 1 136 ? -0.701 -9.109 -3.569 1.00 81.06 136 LEU A O 1
ATOM 1056 N N . ALA A 1 137 ? 1.347 -9.998 -3.338 1.00 83.75 137 ALA A N 1
ATOM 1057 C CA . ALA A 1 137 ? 1.048 -10.751 -2.125 1.00 83.75 137 ALA A CA 1
ATOM 1058 C C . ALA A 1 137 ? 0.675 -9.814 -0.966 1.00 83.75 137 ALA A C 1
ATOM 1060 O O . ALA A 1 137 ? -0.324 -10.052 -0.290 1.00 83.75 137 ALA A O 1
ATOM 1061 N N . GLY A 1 138 ? 1.412 -8.715 -0.779 1.00 81.69 138 GLY A N 1
ATOM 1062 C CA . GLY A 1 138 ? 1.085 -7.692 0.216 1.00 81.69 138 GLY A CA 1
ATOM 1063 C C . GLY A 1 138 ? -0.289 -7.057 -0.018 1.00 81.69 138 GLY A C 1
ATOM 1064 O O . GLY A 1 138 ? -1.100 -6.984 0.905 1.00 81.69 138 GLY A O 1
ATOM 1065 N N . CYS A 1 139 ? -0.596 -6.658 -1.257 1.00 79.50 139 CYS A N 1
ATOM 1066 C CA . CYS A 1 139 ? -1.905 -6.098 -1.601 1.00 79.50 139 CYS A CA 1
ATOM 1067 C C . CYS A 1 139 ? -3.047 -7.108 -1.416 1.00 79.50 139 CYS A C 1
ATOM 1069 O O . CYS A 1 139 ? -4.104 -6.731 -0.910 1.00 79.50 139 CYS A O 1
ATOM 1071 N N . LEU A 1 140 ? -2.841 -8.382 -1.767 1.00 81.88 140 LEU A N 1
ATOM 1072 C CA . LEU A 1 140 ? -3.823 -9.445 -1.539 1.00 81.88 140 LEU A CA 1
ATOM 1073 C C . LEU A 1 140 ? -4.068 -9.688 -0.053 1.00 81.88 140 LEU A C 1
ATOM 1075 O O . LEU A 1 140 ? -5.222 -9.800 0.348 1.00 81.88 140 LEU A O 1
ATOM 1079 N N . ILE A 1 141 ? -3.016 -9.727 0.768 1.00 85.06 141 ILE A N 1
ATOM 1080 C CA . ILE A 1 141 ? -3.156 -9.863 2.222 1.00 85.06 141 ILE A CA 1
ATOM 1081 C C . ILE A 1 141 ? -3.977 -8.692 2.770 1.00 85.06 141 ILE A C 1
ATOM 1083 O O . ILE A 1 141 ? -4.929 -8.930 3.508 1.00 85.06 141 ILE A O 1
ATOM 1087 N N . SER A 1 142 ? -3.690 -7.454 2.354 1.00 80.69 142 SER A N 1
ATOM 1088 C CA . SER A 1 142 ? -4.477 -6.273 2.743 1.00 80.69 142 SER A CA 1
ATOM 1089 C C . SER A 1 142 ? -5.933 -6.334 2.265 1.00 80.69 142 SER A C 1
ATOM 1091 O O . SER A 1 142 ? -6.850 -5.951 2.990 1.00 80.69 142 SER A O 1
ATOM 1093 N N . ALA A 1 143 ? -6.184 -6.845 1.058 1.00 78.81 143 ALA A N 1
ATOM 1094 C CA . ALA A 1 143 ? -7.542 -7.038 0.559 1.00 78.81 143 ALA A CA 1
ATOM 1095 C C . ALA A 1 143 ? -8.289 -8.114 1.367 1.00 78.81 143 ALA A C 1
ATOM 1097 O O . ALA A 1 143 ? -9.446 -7.919 1.740 1.00 78.81 143 ALA A O 1
ATOM 1098 N N . MET A 1 144 ? -7.630 -9.232 1.690 1.00 83.38 144 MET A N 1
ATOM 1099 C CA . MET A 1 144 ? -8.206 -10.294 2.516 1.00 83.38 144 MET A CA 1
ATOM 1100 C C . MET A 1 144 ? -8.497 -9.799 3.932 1.00 83.38 144 MET A C 1
ATOM 1102 O O . MET A 1 144 ? -9.597 -10.025 4.429 1.00 83.38 144 MET A O 1
ATOM 1106 N N . THR A 1 145 ? -7.579 -9.079 4.577 1.00 81.38 145 THR A N 1
ATOM 1107 C CA . THR A 1 145 ? 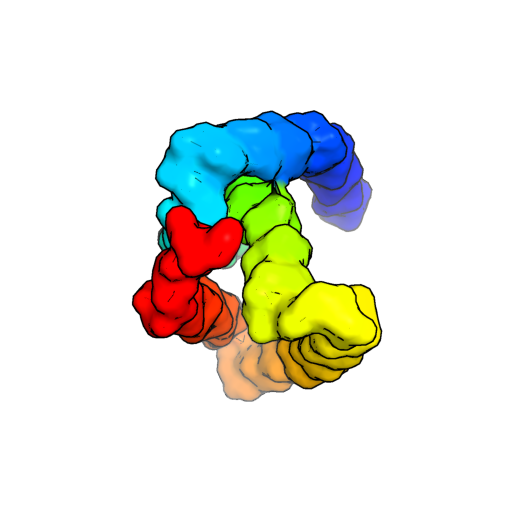-7.825 -8.531 5.919 1.00 81.38 145 THR A CA 1
ATOM 1108 C C . THR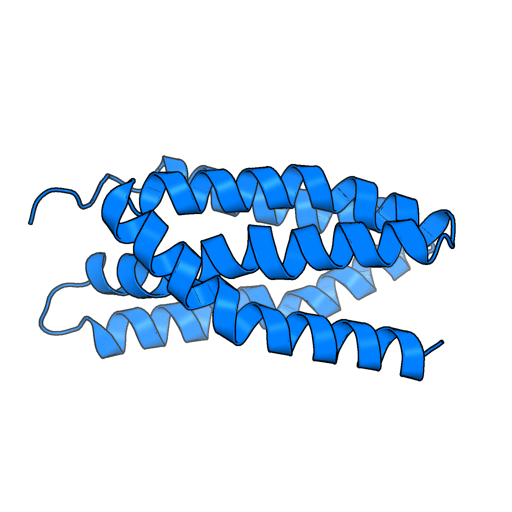 A 1 145 ? -9.002 -7.559 5.916 1.00 81.38 145 THR A C 1
ATOM 1110 O O . THR A 1 145 ? -9.867 -7.664 6.782 1.00 81.38 145 THR A O 1
ATOM 1113 N N . ALA A 1 146 ? -9.128 -6.698 4.903 1.00 75.56 146 ALA A N 1
ATOM 1114 C CA . ALA A 1 146 ? -10.282 -5.810 4.754 1.00 75.56 146 ALA A CA 1
ATOM 1115 C C . ALA A 1 146 ? -11.609 -6.545 4.497 1.00 75.56 146 ALA A C 1
ATOM 1117 O O . ALA A 1 146 ? -12.678 -6.086 4.914 1.00 75.56 146 ALA A O 1
ATOM 1118 N N . LEU A 1 147 ? -11.563 -7.704 3.834 1.00 77.81 147 LEU A N 1
ATOM 1119 C CA . LEU A 1 147 ? -12.721 -8.583 3.679 1.00 77.81 147 LEU A CA 1
ATOM 1120 C C . LEU A 1 147 ? -13.087 -9.289 4.990 1.00 77.81 147 LEU A C 1
ATOM 1122 O O . LEU A 1 147 ? -14.273 -9.463 5.253 1.00 77.81 147 LEU A O 1
ATOM 1126 N N . LEU A 1 148 ? -12.116 -9.659 5.826 1.00 79.56 148 LEU A N 1
ATOM 1127 C CA . LEU A 1 148 ? -12.385 -10.248 7.142 1.00 79.56 148 LEU A CA 1
ATOM 1128 C C . LEU A 1 148 ? -12.824 -9.206 8.182 1.00 79.56 148 LEU A C 1
ATOM 1130 O O . LEU A 1 148 ? -13.530 -9.554 9.129 1.00 79.56 148 LEU A O 1
ATOM 1134 N N . MET A 1 149 ? -12.450 -7.934 8.013 1.00 71.94 149 MET A N 1
ATOM 1135 C CA . MET A 1 149 ? -12.923 -6.855 8.878 1.00 71.94 149 MET A CA 1
ATOM 1136 C C . MET A 1 149 ? -14.446 -6.713 8.771 1.00 71.94 149 MET A C 1
ATOM 1138 O O . MET A 1 149 ? -15.014 -6.507 7.695 1.00 71.94 149 MET A O 1
ATOM 1142 N N . LYS A 1 150 ? -15.117 -6.842 9.918 1.00 59.09 150 LYS A N 1
ATOM 1143 C CA . LYS A 1 150 ? -16.569 -6.707 10.046 1.00 59.09 150 LYS A CA 1
ATOM 1144 C C . LYS A 1 150 ? -16.958 -5.240 9.849 1.00 59.09 150 LYS A C 1
ATOM 1146 O O . LYS A 1 150 ? -16.287 -4.360 10.380 1.00 59.09 150 LYS A O 1
ATOM 1151 N N . ASP A 1 151 ? -18.032 -4.981 9.100 1.00 57.84 151 ASP A N 1
ATOM 1152 C CA . ASP A 1 151 ? -18.531 -3.618 8.891 1.00 57.84 151 ASP A CA 1
ATOM 1153 C C . ASP A 1 151 ? -18.833 -2.950 10.237 1.00 57.84 151 ASP A C 1
ATOM 1155 O O . ASP A 1 151 ? -19.803 -3.298 10.915 1.00 57.84 151 ASP A O 1
ATOM 1159 N N . SER A 1 152 ? -18.025 -1.952 10.597 1.00 51.81 152 SER A N 1
ATOM 1160 C CA . SER A 1 152 ? -18.302 -1.018 11.691 1.00 51.81 152 SER A CA 1
ATOM 1161 C C . SER A 1 152 ? -19.355 0.002 11.235 1.00 51.81 152 SER A C 1
ATOM 1163 O O . SER A 1 152 ? -19.140 1.206 11.223 1.00 51.81 152 SER A O 1
ATOM 1165 N N . GLN A 1 153 ? -20.495 -0.484 10.738 1.00 46.00 153 GLN A N 1
ATOM 1166 C CA . GLN A 1 153 ? -21.627 0.350 10.314 1.00 46.00 153 GLN A CA 1
ATOM 1167 C C . GLN A 1 153 ? -22.674 0.525 11.423 1.00 46.00 153 GLN A C 1
ATOM 1169 O O . GLN A 1 153 ? -23.706 1.144 11.182 1.00 46.00 153 GLN A O 1
ATOM 1174 N N . ARG A 1 154 ? -22.446 -0.006 12.632 1.00 38.22 154 ARG A N 1
ATOM 1175 C CA . ARG A 1 154 ? -23.339 0.193 13.784 1.00 38.22 154 ARG A CA 1
ATOM 1176 C C . ARG A 1 154 ? -22.560 0.182 15.100 1.00 38.22 154 ARG A C 1
ATOM 1178 O O . ARG A 1 154 ? -22.414 -0.872 15.714 1.00 38.22 154 ARG A O 1
ATOM 1185 N N . ALA A 1 155 ? -22.098 1.352 15.517 1.00 35.03 155 ALA A N 1
ATOM 1186 C CA . ALA A 1 155 ? -21.963 1.717 16.922 1.00 35.03 155 ALA A CA 1
ATOM 1187 C C . ALA A 1 155 ? -22.544 3.122 17.078 1.00 35.03 155 ALA A C 1
ATOM 1189 O O . ALA A 1 155 ? -22.180 3.981 16.243 1.00 35.03 155 ALA A O 1
#

Secondary structure (DSSP, 8-state):
-HHHHHHHHHHHHHHHHHHHHHHHHHHHHH-HHHHHHHHHHHHHHHHHHHHHHHHTT-HHHHHHHHHIIIIIIIHHHHHHHHHHHHHTS-GGGHHHHHHHHHHHHIIIIITTHHHHHHHHHHHTTT-HHHHHHHHHHHHHHHHHHHHHS------

Organism: Escherichia coli (NCBI:txid562)

Radius of gyration: 16.95 Å; chains: 1; bounding box: 43×32×48 Å